Protein AF-A0A212D9B7-F1 (afdb_monomer_lite)

Sequence (98 aa):
MKTSIAALPFLILAAQAARGYIDTSSACPQPAVIFVTKKGQHVCADPNNERVQKCKSELRLGSAVEDLRSLLLERGRLERGPSAPSLLPHSPHWRALA

Radius of gyration: 27.32 Å; chains: 1; bounding box: 42×52×88 Å

Secondary structure (DSSP, 8-state):
-------TTHHHHHHTTEEEEEEPPTTSSS--EEEEETT--EEEE-TT-HHHHHHHHHHHHHHHHHHHHHHHHHHHHHTT------------GGG---

Foldseek 3Di:
DDPPPPDPVVLLVQLLQFLAWDWDDPPDPATWIWTQHPVRDTHTDHPPDPSNVVSNVVNVVVVVVVVVVVVVVVVVVVVPPPDPPPPPPPPDPVVPDD

pLDDT: mean 73.71, std 17.99, range [32.53, 94.38]

InterPro domains:
  IPR001811 Chemokine interleukin-8-like domain [PF00048] (19-57)
  IPR001811 Chemokine interleukin-8-like domain [SM00199] (1-59)
  IPR036048 Chemokine interleukin-8-like superfamily [SSF54117] (19-59)

Organism: Cervus elaphus hippelaphus (NCBI:txid46360)

Structure (mmCIF, N/CA/C/O backbone):
data_AF-A0A212D9B7-F1
#
_entry.id   AF-A0A212D9B7-F1
#
loop_
_atom_site.group_PDB
_atom_site.id
_atom_site.type_symbol
_atom_site.label_atom_id
_atom_site.label_alt_id
_atom_site.label_comp_id
_atom_site.label_asym_id
_atom_site.label_entity_id
_atom_site.label_seq_id
_atom_site.pdbx_PDB_ins_code
_atom_site.Cartn_x
_atom_site.Cartn_y
_atom_site.Cartn_z
_atom_site.occupancy
_atom_site.B_iso_or_equiv
_atom_site.auth_seq_id
_atom_site.auth_comp_id
_atom_site.auth_asym_id
_atom_site.auth_atom_id
_atom_site.pdbx_PDB_model_num
ATOM 1 N N . MET A 1 1 ? -2.023 14.577 -28.756 1.00 42.97 1 MET A N 1
ATOM 2 C CA . MET A 1 1 ? -2.039 13.762 -27.521 1.00 42.97 1 MET A CA 1
ATOM 3 C C . MET A 1 1 ? -1.281 14.507 -26.436 1.00 42.97 1 MET A C 1
ATOM 5 O O . MET A 1 1 ? -0.061 14.495 -26.407 1.00 42.97 1 MET A O 1
ATOM 9 N N . LYS A 1 2 ? -1.997 15.304 -25.642 1.00 32.53 2 LYS A N 1
ATOM 10 C CA . LYS A 1 2 ? -1.394 16.187 -24.642 1.00 32.53 2 LYS A CA 1
ATOM 11 C C . LYS A 1 2 ? -1.082 15.351 -23.405 1.00 32.53 2 LYS A C 1
ATOM 13 O O . LYS A 1 2 ? -1.940 15.182 -22.547 1.00 32.53 2 LYS A O 1
ATOM 18 N N . THR A 1 3 ? 0.122 14.797 -23.334 1.00 35.56 3 THR A N 1
ATOM 19 C CA . THR A 1 3 ? 0.657 14.246 -22.090 1.00 35.56 3 THR A CA 1
ATOM 20 C C . THR A 1 3 ? 0.946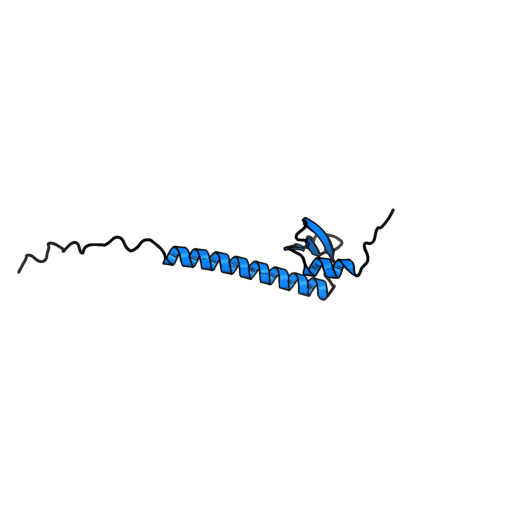 15.427 -21.174 1.00 35.56 3 THR A C 1
ATOM 22 O O . THR A 1 3 ? 2.041 15.985 -21.171 1.00 35.56 3 THR A O 1
ATOM 25 N N . SER A 1 4 ? -0.076 15.860 -20.435 1.00 37.09 4 SER A N 1
ATOM 26 C CA . SER A 1 4 ? 0.108 16.697 -19.257 1.00 37.09 4 SER A CA 1
ATOM 27 C C . SER A 1 4 ? 0.806 15.823 -18.216 1.00 37.09 4 SER A C 1
ATOM 29 O O . SER A 1 4 ? 0.187 15.228 -17.339 1.00 37.09 4 SER A O 1
ATOM 31 N N . ILE A 1 5 ? 2.112 15.645 -18.411 1.00 44.44 5 ILE A N 1
ATOM 32 C CA . ILE A 1 5 ? 3.028 15.105 -17.421 1.00 44.44 5 ILE A CA 1
ATOM 33 C C . ILE A 1 5 ? 3.050 16.165 -16.329 1.00 44.44 5 ILE A C 1
ATOM 35 O O . ILE A 1 5 ? 3.784 17.150 -16.394 1.00 44.44 5 ILE A O 1
ATOM 39 N N . ALA A 1 6 ? 2.144 16.011 -15.364 1.00 39.22 6 ALA A N 1
ATOM 40 C CA . ALA A 1 6 ? 2.265 16.683 -14.089 1.00 39.22 6 ALA A CA 1
ATOM 41 C C . ALA A 1 6 ? 3.647 16.302 -13.552 1.00 39.22 6 ALA A C 1
ATOM 43 O O . ALA A 1 6 ? 3.970 15.125 -13.400 1.00 39.22 6 ALA A O 1
ATOM 44 N N . ALA A 1 7 ? 4.479 17.327 -13.419 1.00 43.06 7 ALA A N 1
ATOM 45 C CA . ALA A 1 7 ? 5.908 17.262 -13.214 1.00 43.06 7 ALA A CA 1
ATOM 46 C C . ALA A 1 7 ? 6.340 16.136 -12.251 1.00 43.06 7 ALA A C 1
ATOM 48 O O . ALA A 1 7 ? 5.788 15.971 -11.161 1.00 43.06 7 ALA A O 1
ATOM 49 N N . LEU A 1 8 ? 7.406 15.427 -12.629 1.00 55.34 8 LEU A N 1
ATOM 50 C CA . LEU A 1 8 ? 8.076 14.399 -11.831 1.00 55.34 8 LEU A CA 1
ATOM 51 C C . LEU A 1 8 ? 8.432 14.774 -10.362 1.00 55.34 8 LEU A C 1
ATOM 53 O O . LEU A 1 8 ? 8.600 13.840 -9.579 1.00 55.34 8 LEU A O 1
ATOM 57 N N . PRO A 1 9 ? 8.483 16.047 -9.897 1.00 52.50 9 PRO A N 1
ATOM 58 C CA . PRO A 1 9 ? 8.612 16.347 -8.466 1.00 52.50 9 PRO A CA 1
ATOM 59 C C . PRO A 1 9 ? 7.300 16.200 -7.670 1.00 52.50 9 PRO A C 1
ATOM 61 O O . PRO A 1 9 ? 7.344 15.941 -6.468 1.00 52.50 9 PRO A O 1
ATOM 64 N N . PHE A 1 10 ? 6.128 16.345 -8.304 1.00 51.06 10 PHE A N 1
ATOM 65 C CA . PHE A 1 10 ? 4.825 16.305 -7.617 1.00 51.06 10 PHE A CA 1
ATOM 66 C C . PHE A 1 10 ? 4.370 14.878 -7.266 1.00 51.06 10 PHE A C 1
ATOM 68 O O . PHE A 1 10 ? 3.665 14.690 -6.273 1.00 51.06 10 PHE A O 1
ATOM 75 N N . LEU A 1 11 ? 4.816 13.863 -8.019 1.00 56.06 11 LEU A N 1
ATOM 76 C CA . LEU A 1 11 ? 4.539 12.447 -7.725 1.00 56.06 11 LEU A CA 1
ATOM 77 C C . LEU A 1 11 ? 5.137 12.006 -6.378 1.00 56.06 11 LEU A C 1
ATOM 79 O O . LEU A 1 11 ? 4.519 11.233 -5.647 1.00 56.06 11 LEU A O 1
ATOM 83 N N . ILE A 1 12 ? 6.302 12.548 -6.012 1.00 54.97 12 ILE A N 1
ATOM 84 C CA . ILE A 1 12 ? 6.987 12.218 -4.756 1.00 54.97 12 ILE A CA 1
ATOM 85 C C . ILE A 1 12 ? 6.268 12.836 -3.547 1.00 54.97 12 ILE A C 1
ATOM 87 O O . ILE A 1 12 ? 6.173 12.196 -2.502 1.00 54.97 12 ILE A O 1
ATOM 91 N N . LEU A 1 13 ? 5.699 14.039 -3.697 1.00 56.81 13 LEU A N 1
ATOM 92 C CA . LEU A 1 13 ? 4.963 14.712 -2.621 1.00 56.81 13 LEU A CA 1
ATOM 93 C C . LEU A 1 13 ? 3.573 14.094 -2.385 1.00 56.81 13 LEU A C 1
ATOM 95 O O . LEU A 1 13 ? 3.080 14.082 -1.258 1.00 56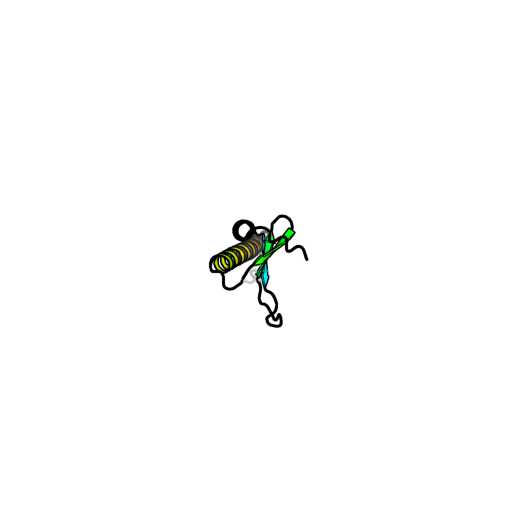.81 13 LEU A O 1
ATOM 99 N N . ALA A 1 14 ? 2.937 13.556 -3.428 1.00 57.03 14 ALA A N 1
ATOM 100 C CA . ALA A 1 14 ? 1.622 12.929 -3.301 1.00 57.03 14 ALA A CA 1
ATOM 101 C C .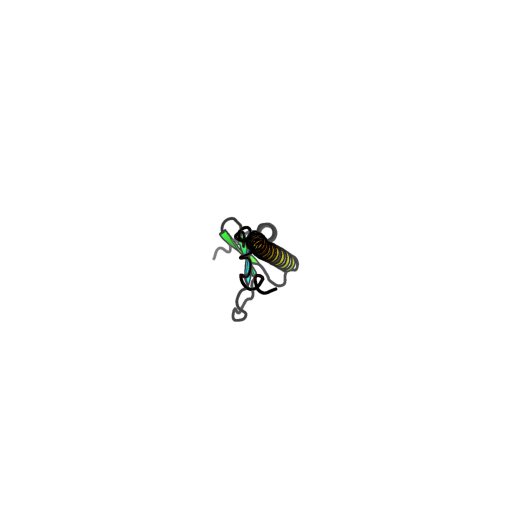 ALA A 1 14 ? 1.676 11.571 -2.579 1.00 57.03 14 ALA A C 1
ATOM 103 O O . ALA A 1 14 ? 0.773 11.269 -1.798 1.00 57.03 14 ALA A O 1
ATOM 104 N N . ALA A 1 15 ? 2.737 10.781 -2.787 1.00 59.75 15 ALA A N 1
ATOM 105 C CA . ALA A 1 15 ? 2.901 9.474 -2.148 1.00 59.75 15 ALA A CA 1
ATOM 106 C C . ALA A 1 15 ? 2.995 9.590 -0.613 1.00 59.75 15 ALA A C 1
ATOM 108 O O . ALA A 1 15 ? 2.268 8.915 0.108 1.00 59.75 15 ALA A O 1
ATOM 109 N N . GLN A 1 16 ? 3.789 10.530 -0.091 1.00 60.44 16 GLN A N 1
ATOM 110 C CA . GLN A 1 16 ? 3.919 10.757 1.360 1.00 60.44 16 GLN A CA 1
ATOM 111 C C . GLN A 1 16 ? 2.624 11.237 2.053 1.00 60.44 16 GLN A C 1
ATOM 113 O O . GLN A 1 16 ? 2.518 11.155 3.273 1.00 60.44 16 GLN A O 1
ATOM 118 N N . ALA A 1 17 ? 1.629 11.718 1.298 1.00 67.81 17 ALA A N 1
ATOM 119 C CA . ALA A 1 17 ? 0.305 12.095 1.807 1.00 67.81 17 ALA A CA 1
ATOM 120 C C . ALA A 1 17 ? -0.809 11.118 1.376 1.00 67.81 17 ALA A C 1
ATOM 122 O O . ALA A 1 17 ? -2.003 11.444 1.468 1.00 67.81 17 ALA A O 1
ATOM 123 N N . ALA A 1 18 ? -0.438 9.933 0.886 1.00 80.12 18 ALA A N 1
ATOM 124 C CA . ALA A 1 18 ? -1.383 8.901 0.506 1.00 80.12 18 ALA A CA 1
ATOM 125 C C . ALA A 1 18 ? -2.122 8.348 1.733 1.00 80.12 18 ALA A C 1
ATOM 127 O O . ALA A 1 18 ? -1.590 8.268 2.837 1.00 80.12 18 ALA A O 1
ATOM 128 N N . ARG A 1 19 ? -3.387 7.985 1.534 1.00 86.94 19 ARG A N 1
ATOM 129 C CA . ARG A 1 19 ? -4.194 7.242 2.507 1.00 86.94 19 ARG A CA 1
ATOM 130 C C . ARG A 1 19 ? -4.002 5.734 2.344 1.00 86.94 19 ARG A C 1
ATOM 132 O O . ARG A 1 19 ? -4.175 4.994 3.301 1.00 86.94 19 ARG A O 1
ATOM 139 N N . GLY A 1 20 ? -3.667 5.290 1.138 1.00 88.62 20 GLY A N 1
ATOM 140 C CA . GLY A 1 20 ? -3.459 3.888 0.811 1.00 88.62 20 GLY A CA 1
ATOM 141 C C . GLY A 1 20 ? -2.846 3.727 -0.574 1.00 88.62 20 GLY A C 1
ATOM 142 O O . GLY A 1 20 ? -2.574 4.713 -1.265 1.00 88.62 20 GLY A O 1
ATOM 143 N N . TYR A 1 21 ? -2.628 2.481 -0.973 1.00 90.19 21 TYR A N 1
ATOM 144 C CA . TYR A 1 21 ? -2.086 2.128 -2.278 1.00 90.19 21 TYR A CA 1
ATOM 145 C C . TYR A 1 21 ? -2.781 0.883 -2.830 1.00 90.19 21 TYR A C 1
ATOM 147 O O . TYR A 1 21 ? -3.362 0.101 -2.080 1.00 90.19 21 TYR A O 1
ATOM 155 N N . ILE A 1 22 ? -2.705 0.714 -4.145 1.00 89.88 22 ILE A N 1
ATOM 156 C CA . ILE A 1 22 ? -3.213 -0.437 -4.886 1.00 89.88 22 ILE A CA 1
ATOM 157 C C . ILE A 1 22 ? -2.067 -0.947 -5.755 1.00 89.88 22 ILE A C 1
ATOM 159 O O . ILE A 1 22 ? -1.485 -0.184 -6.528 1.00 89.88 22 ILE A O 1
ATOM 163 N N . ASP A 1 23 ? -1.741 -2.228 -5.627 1.00 89.06 23 ASP A N 1
ATOM 164 C CA . ASP A 1 23 ? -0.830 -2.898 -6.550 1.00 89.06 23 ASP A CA 1
ATOM 165 C C . ASP A 1 23 ? -1.598 -3.347 -7.794 1.00 89.06 23 ASP A C 1
ATOM 167 O O . ASP A 1 23 ? -2.685 -3.924 -7.699 1.00 89.06 23 ASP A O 1
ATOM 171 N N . THR A 1 24 ? -1.034 -3.102 -8.974 1.00 88.50 24 THR A N 1
ATOM 172 C CA . THR A 1 24 ? -1.554 -3.707 -10.203 1.00 88.50 24 THR A CA 1
ATOM 173 C C . THR A 1 24 ? -1.331 -5.218 -10.190 1.00 88.50 24 THR A C 1
ATOM 175 O O . THR A 1 24 ? -0.314 -5.695 -9.686 1.00 88.50 24 THR A O 1
ATOM 178 N N . SER A 1 25 ? -2.252 -5.970 -10.797 1.00 86.88 25 SER A N 1
ATOM 179 C CA . SER A 1 25 ? -2.106 -7.420 -10.972 1.00 86.88 25 SER A CA 1
ATOM 180 C C . SER A 1 25 ? -0.816 -7.772 -11.723 1.00 86.88 25 SER A C 1
ATOM 182 O O . SER A 1 25 ? -0.390 -7.032 -12.609 1.00 86.88 25 SER A O 1
ATOM 184 N N . SER A 1 26 ? -0.232 -8.937 -11.433 1.00 81.88 26 SER A N 1
ATOM 185 C CA . SER A 1 26 ? 0.923 -9.472 -12.173 1.00 81.88 26 SER A CA 1
ATOM 186 C C . SER A 1 26 ? 0.620 -9.753 -13.648 1.00 81.88 26 SER A C 1
ATOM 188 O O . SER A 1 26 ? 1.539 -9.867 -14.450 1.00 81.88 26 SER A O 1
ATOM 190 N N . ALA A 1 27 ? -0.663 -9.836 -14.016 1.00 86.31 27 ALA A N 1
ATOM 191 C CA . ALA A 1 27 ? -1.111 -9.943 -15.401 1.00 86.31 27 ALA A CA 1
ATOM 192 C C . ALA A 1 27 ? -1.010 -8.615 -16.179 1.00 86.31 27 ALA A C 1
ATOM 194 O O . ALA A 1 27 ? -1.195 -8.604 -17.396 1.00 86.31 27 ALA A O 1
ATOM 195 N N . CYS A 1 28 ? -0.754 -7.488 -15.504 1.00 83.00 28 CYS A N 1
ATOM 196 C CA . CYS A 1 28 ? -0.574 -6.210 -16.178 1.00 83.00 28 CYS A CA 1
ATOM 197 C C . CYS A 1 28 ? 0.785 -6.188 -16.899 1.00 83.00 28 CYS A C 1
ATOM 199 O O . CYS A 1 28 ? 1.813 -6.406 -16.259 1.00 83.00 28 CYS A O 1
ATOM 201 N N . PRO A 1 29 ? 0.824 -5.857 -18.205 1.00 83.06 29 PRO A N 1
ATOM 202 C CA . PRO A 1 29 ? 2.075 -5.794 -18.966 1.00 83.06 29 PRO A CA 1
ATOM 203 C C . PRO A 1 29 ? 3.030 -4.713 -18.443 1.00 83.06 29 PRO A C 1
ATOM 205 O O . PRO A 1 29 ? 4.232 -4.780 -18.680 1.00 83.06 29 PRO A O 1
ATOM 208 N N . GLN A 1 30 ? 2.499 -3.726 -17.716 1.00 83.19 30 GLN A N 1
ATOM 209 C CA . GLN A 1 30 ? 3.274 -2.715 -17.018 1.00 83.19 30 GLN A CA 1
ATOM 210 C C . GLN A 1 30 ? 2.888 -2.717 -15.531 1.00 83.19 30 GLN A C 1
ATOM 212 O O . GLN A 1 30 ? 1.775 -2.296 -15.200 1.00 83.19 30 GLN A O 1
ATOM 217 N N . PRO A 1 31 ? 3.774 -3.185 -14.634 1.00 85.81 31 PRO A N 1
ATOM 218 C CA . PRO A 1 31 ? 3.517 -3.146 -13.203 1.00 85.81 31 PRO A CA 1
ATOM 219 C C . PRO A 1 31 ? 3.589 -1.704 -12.684 1.00 85.81 31 PRO A C 1
ATOM 221 O O . PRO A 1 31 ? 4.484 -0.941 -13.053 1.00 85.81 31 PRO A O 1
ATOM 224 N N . ALA A 1 32 ? 2.656 -1.333 -11.810 1.00 87.00 32 ALA A N 1
ATOM 225 C CA . ALA A 1 32 ? 2.599 -0.023 -11.177 1.00 87.00 32 ALA A CA 1
ATOM 226 C C . ALA A 1 32 ? 2.047 -0.104 -9.748 1.00 87.00 32 ALA A C 1
ATOM 228 O O . ALA A 1 32 ? 1.239 -0.972 -9.414 1.00 87.00 32 ALA A O 1
ATOM 229 N N . VAL A 1 33 ? 2.453 0.855 -8.915 1.00 88.25 33 VAL A N 1
ATOM 230 C CA . VAL A 1 33 ? 1.821 1.111 -7.615 1.00 88.25 33 VAL A CA 1
ATOM 231 C C . VAL A 1 33 ? 0.949 2.348 -7.763 1.00 88.25 33 VAL A C 1
ATOM 233 O O . VAL A 1 33 ? 1.433 3.409 -8.149 1.00 88.25 33 VAL A O 1
ATOM 236 N N . ILE A 1 34 ? -0.339 2.230 -7.468 1.00 89.19 34 ILE A N 1
ATOM 237 C CA . ILE A 1 34 ? -1.287 3.340 -7.559 1.00 89.19 34 ILE A CA 1
ATOM 238 C C . ILE A 1 34 ? -1.556 3.854 -6.149 1.00 89.19 34 ILE A C 1
ATOM 240 O O . ILE A 1 34 ? -2.198 3.179 -5.349 1.00 89.19 34 ILE A O 1
ATOM 244 N N . PHE A 1 35 ? -1.089 5.057 -5.829 1.00 89.62 35 PHE A N 1
ATOM 245 C CA . PHE A 1 35 ? -1.383 5.702 -4.553 1.00 89.62 35 PHE A CA 1
ATOM 246 C C . PHE A 1 35 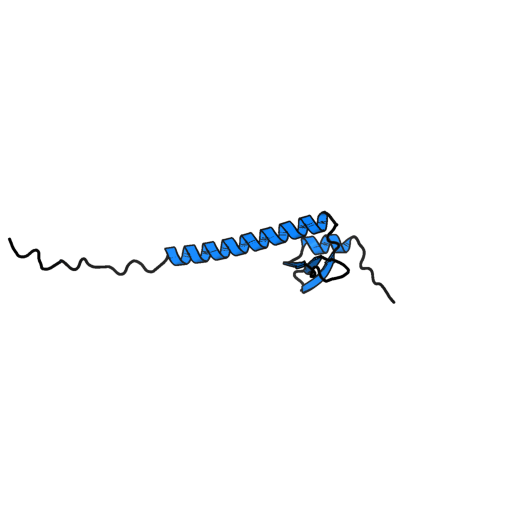? -2.738 6.402 -4.586 1.00 89.62 35 PHE A C 1
ATOM 248 O O . PHE A 1 35 ? -3.066 7.098 -5.547 1.00 89.62 35 PHE A O 1
ATOM 255 N N . VAL A 1 36 ? -3.497 6.259 -3.501 1.00 88.31 36 VAL A N 1
ATOM 256 C CA . VAL A 1 36 ? -4.768 6.951 -3.276 1.00 88.31 36 VAL A CA 1
ATOM 257 C C . VAL A 1 36 ? -4.520 8.070 -2.271 1.00 88.31 36 VAL A C 1
ATOM 259 O O . VAL A 1 36 ? -4.228 7.809 -1.102 1.00 88.31 36 VAL A O 1
ATOM 262 N N . THR A 1 37 ? -4.622 9.330 -2.687 1.00 86.12 37 THR A N 1
ATOM 263 C CA . THR A 1 37 ? -4.472 10.465 -1.761 1.00 86.12 37 THR A CA 1
ATOM 264 C C . THR A 1 37 ? -5.705 10.625 -0.874 1.00 86.12 37 THR A C 1
ATOM 266 O O . THR A 1 37 ? -6.788 10.127 -1.180 1.00 86.12 37 THR A O 1
ATOM 269 N N . LYS A 1 38 ? -5.589 11.389 0.219 1.00 82.81 38 LYS A N 1
ATOM 270 C CA . LYS A 1 38 ? -6.747 11.736 1.070 1.00 82.81 38 LYS A CA 1
ATOM 271 C C . LYS A 1 38 ? -7.878 12.439 0.304 1.00 82.81 38 LYS A C 1
ATOM 273 O O . LYS A 1 38 ? -9.025 12.367 0.725 1.00 82.81 38 LYS A O 1
ATOM 278 N N . LYS A 1 39 ? -7.559 13.089 -0.821 1.00 81.88 39 LYS A N 1
ATOM 279 C CA . LYS A 1 39 ? -8.528 13.728 -1.725 1.00 81.88 39 LYS A CA 1
ATOM 280 C C . LYS A 1 39 ? -9.166 12.750 -2.726 1.00 81.88 39 LYS A C 1
ATOM 282 O O . LYS A 1 39 ? -9.898 13.191 -3.601 1.00 81.88 39 LYS A O 1
ATOM 287 N N . GLY A 1 40 ? -8.867 11.452 -2.633 1.00 83.00 40 GLY A N 1
ATOM 288 C CA . GLY A 1 40 ? -9.361 10.431 -3.560 1.00 83.00 40 GLY A CA 1
ATOM 289 C C . GLY A 1 40 ? -8.690 10.463 -4.934 1.00 83.00 40 GLY A C 1
ATOM 290 O O . GLY A 1 40 ? -9.221 9.899 -5.884 1.00 83.00 40 GLY A O 1
ATOM 291 N N . GLN A 1 41 ? -7.541 11.136 -5.072 1.00 84.00 41 GLN A N 1
ATOM 292 C CA . GLN A 1 41 ? -6.812 11.162 -6.340 1.00 84.00 41 GLN A CA 1
ATOM 293 C C . GLN A 1 41 ? -5.939 9.915 -6.466 1.00 84.00 41 GLN A C 1
ATOM 295 O O . GLN A 1 41 ? -5.230 9.564 -5.522 1.00 84.00 41 GLN A O 1
ATOM 300 N N . HIS A 1 42 ? -5.968 9.297 -7.646 1.00 87.00 42 HIS A N 1
ATOM 301 C CA . HIS A 1 42 ? -5.121 8.163 -7.998 1.00 87.00 42 HIS A CA 1
ATOM 302 C C . HIS A 1 42 ? -3.856 8.636 -8.697 1.00 87.00 42 HIS A C 1
ATOM 304 O O . HIS A 1 42 ? -3.914 9.380 -9.676 1.00 87.00 42 HIS A O 1
ATOM 310 N N . VAL A 1 43 ? -2.715 8.192 -8.186 1.00 84.38 43 VAL A N 1
ATOM 311 C CA . VAL A 1 43 ? -1.400 8.572 -8.686 1.00 84.38 43 VAL A CA 1
ATOM 312 C C . VAL A 1 43 ? -0.619 7.309 -9.015 1.00 84.38 43 VAL A C 1
ATOM 314 O O . VAL A 1 43 ? -0.303 6.532 -8.119 1.00 84.38 43 VAL A O 1
ATOM 317 N N . CYS A 1 44 ? -0.304 7.108 -10.294 1.00 85.44 44 CYS A N 1
ATOM 318 C CA . CYS A 1 44 ? 0.538 5.999 -10.732 1.00 85.44 44 CYS A CA 1
ATOM 319 C C . CYS A 1 44 ? 2.003 6.286 -10.399 1.00 85.44 44 CYS A C 1
ATOM 321 O O . CYS A 1 44 ? 2.528 7.351 -10.732 1.00 85.44 44 CYS A O 1
ATOM 323 N N . ALA A 1 45 ? 2.657 5.322 -9.769 1.00 84.38 45 ALA A N 1
ATOM 324 C CA . ALA A 1 45 ? 4.049 5.389 -9.377 1.00 84.38 45 ALA A CA 1
ATOM 325 C C . ALA A 1 45 ? 4.800 4.137 -9.834 1.00 84.38 45 ALA A C 1
ATOM 327 O O . ALA A 1 45 ? 4.243 3.038 -9.918 1.00 84.38 45 ALA A O 1
ATOM 328 N N . ASP A 1 46 ? 6.080 4.329 -10.131 1.00 84.75 46 ASP A N 1
ATOM 329 C CA . ASP A 1 46 ? 6.957 3.254 -10.568 1.00 84.75 46 ASP A CA 1
ATOM 330 C C . ASP A 1 46 ? 7.326 2.336 -9.383 1.00 84.75 46 ASP A C 1
ATOM 332 O O . ASP A 1 46 ? 7.797 2.835 -8.356 1.00 84.75 46 ASP A O 1
ATOM 336 N N . PRO A 1 47 ? 7.133 1.008 -9.497 1.00 85.75 47 PRO A N 1
ATOM 337 C CA . PRO A 1 47 ? 7.391 0.063 -8.411 1.00 85.75 47 PRO A CA 1
ATOM 338 C C . PRO A 1 47 ? 8.887 -0.149 -8.131 1.00 85.75 47 PRO A C 1
ATOM 340 O O . PRO A 1 47 ? 9.236 -0.634 -7.052 1.00 85.75 47 PRO A O 1
ATOM 343 N N . ASN A 1 48 ? 9.772 0.201 -9.070 1.00 85.00 48 ASN A N 1
ATOM 344 C CA . ASN A 1 48 ? 11.223 0.053 -8.927 1.00 85.00 48 ASN A CA 1
ATOM 345 C C . ASN A 1 48 ? 11.861 1.256 -8.219 1.00 85.00 48 ASN A C 1
ATOM 347 O O . ASN A 1 48 ? 13.038 1.218 -7.864 1.00 85.00 48 ASN A O 1
ATOM 351 N N . ASN A 1 49 ? 11.103 2.329 -7.988 1.00 85.81 49 ASN A N 1
ATOM 352 C CA . ASN A 1 49 ? 11.598 3.505 -7.293 1.00 85.81 49 ASN A CA 1
ATOM 353 C C . ASN A 1 49 ? 11.669 3.272 -5.772 1.00 85.81 49 ASN A C 1
ATOM 355 O O . ASN A 1 49 ? 10.661 3.001 -5.119 1.00 85.81 49 ASN A O 1
ATOM 359 N N . GLU A 1 50 ? 12.849 3.465 -5.179 1.00 86.25 50 GLU A N 1
ATOM 360 C CA . GLU A 1 50 ? 13.079 3.266 -3.740 1.00 86.25 50 GLU A CA 1
ATOM 361 C C . GLU A 1 50 ? 12.128 4.098 -2.856 1.00 86.25 50 GLU A C 1
ATOM 363 O O . GLU A 1 50 ? 11.602 3.603 -1.857 1.00 86.25 50 GLU A O 1
ATOM 368 N N . ARG A 1 51 ? 11.827 5.349 -3.236 1.00 84.56 51 ARG A N 1
ATOM 369 C CA . ARG A 1 51 ? 10.914 6.215 -2.464 1.00 84.56 51 ARG A CA 1
ATOM 370 C C . ARG A 1 51 ? 9.482 5.686 -2.478 1.00 84.56 51 ARG A C 1
ATOM 372 O O . ARG A 1 51 ? 8.774 5.806 -1.478 1.00 84.56 51 ARG A O 1
ATOM 379 N N . VAL A 1 52 ? 9.071 5.087 -3.594 1.00 85.69 52 VAL A N 1
ATOM 380 C CA . VAL A 1 52 ? 7.755 4.454 -3.756 1.00 85.69 52 VAL A CA 1
ATOM 381 C C . VAL A 1 52 ? 7.663 3.216 -2.875 1.00 85.69 52 VAL A C 1
ATOM 383 O O . VAL A 1 52 ? 6.687 3.067 -2.141 1.00 85.69 52 VAL A O 1
ATOM 386 N N . GLN A 1 53 ? 8.702 2.380 -2.866 1.00 88.00 53 GLN A N 1
ATOM 387 C CA . GLN A 1 53 ? 8.760 1.198 -2.005 1.00 88.00 53 GLN A CA 1
ATOM 388 C C . GLN A 1 53 ? 8.759 1.565 -0.520 1.00 88.00 53 GLN A C 1
ATOM 390 O O . GLN A 1 53 ? 8.011 0.974 0.260 1.00 88.00 53 GLN A O 1
ATOM 395 N N . LYS A 1 54 ? 9.531 2.585 -0.128 1.00 87.88 54 LYS A N 1
ATOM 396 C CA . LYS A 1 54 ? 9.519 3.098 1.245 1.00 87.88 54 LYS A CA 1
ATOM 397 C C . LYS A 1 54 ? 8.124 3.576 1.639 1.00 87.88 54 LYS A C 1
ATOM 399 O O . LYS A 1 54 ? 7.602 3.155 2.663 1.00 87.88 54 LYS A O 1
ATOM 404 N N . CYS A 1 55 ? 7.486 4.393 0.803 1.00 86.56 55 CYS A N 1
ATOM 405 C CA . CYS A 1 55 ? 6.130 4.875 1.056 1.00 86.56 55 CYS A CA 1
ATOM 406 C C . CYS A 1 55 ? 5.109 3.728 1.167 1.00 86.56 55 CYS A C 1
ATOM 408 O O . CYS A 1 55 ? 4.290 3.717 2.086 1.00 86.56 55 CYS A O 1
ATOM 410 N N . LYS A 1 56 ? 5.191 2.727 0.286 1.00 88.31 56 LYS A N 1
ATOM 411 C CA . LYS A 1 56 ? 4.356 1.521 0.339 1.00 88.31 56 LYS A CA 1
ATOM 412 C C . LYS A 1 56 ? 4.502 0.786 1.676 1.00 88.31 56 LYS A C 1
ATOM 414 O O . LYS A 1 56 ? 3.496 0.397 2.271 1.00 88.31 56 LYS A O 1
ATOM 419 N N . SER A 1 57 ? 5.732 0.630 2.163 1.00 90.12 57 SER A N 1
ATOM 420 C CA . SER A 1 57 ? 6.021 0.002 3.457 1.00 90.12 57 SER A CA 1
ATOM 421 C C . SER A 1 57 ? 5.451 0.798 4.632 1.00 90.12 57 SER A C 1
ATOM 423 O O . SER A 1 57 ? 4.801 0.209 5.493 1.00 90.12 57 SER A O 1
ATOM 425 N N . GLU A 1 58 ? 5.603 2.124 4.633 1.00 89.25 58 GLU A N 1
ATOM 426 C CA . GLU A 1 58 ? 5.035 3.004 5.666 1.00 89.25 58 GLU A CA 1
ATOM 427 C C . GLU A 1 58 ? 3.501 2.915 5.709 1.00 89.25 58 GLU A C 1
ATOM 429 O O . GLU A 1 58 ? 2.907 2.762 6.776 1.00 89.25 58 GLU A O 1
ATOM 434 N N . LEU A 1 59 ? 2.843 2.939 4.544 1.00 89.38 59 LEU A N 1
ATOM 435 C CA . LEU A 1 59 ? 1.386 2.790 4.448 1.00 89.38 59 LEU A CA 1
ATOM 436 C C . LEU A 1 59 ? 0.920 1.412 4.930 1.00 89.38 59 LEU A C 1
ATOM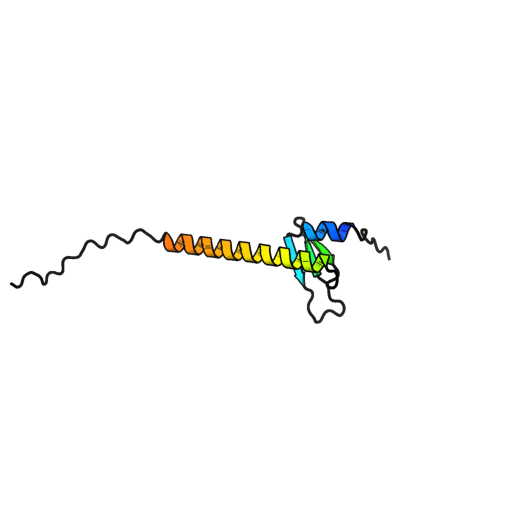 438 O O . LEU A 1 59 ? -0.096 1.306 5.618 1.00 89.38 59 LEU A O 1
ATOM 442 N N . ARG A 1 60 ? 1.668 0.354 4.592 1.00 91.12 60 ARG A N 1
ATOM 443 C CA . ARG A 1 60 ? 1.379 -1.009 5.052 1.00 91.12 60 ARG A CA 1
ATOM 444 C C . ARG A 1 60 ? 1.499 -1.118 6.572 1.00 91.12 60 ARG A C 1
ATOM 446 O O . ARG A 1 60 ? 0.633 -1.723 7.199 1.00 91.12 60 ARG A O 1
ATOM 453 N N . LEU A 1 61 ? 2.533 -0.513 7.153 1.00 91.56 61 LEU A N 1
ATOM 454 C CA . LEU A 1 61 ? 2.735 -0.483 8.599 1.00 91.56 61 LEU A CA 1
ATOM 455 C C . LEU A 1 61 ? 1.613 0.289 9.301 1.00 91.56 61 LEU A C 1
ATOM 457 O O . LEU A 1 61 ? 1.034 -0.222 10.255 1.00 91.56 61 LEU A O 1
ATOM 461 N N . GLY A 1 62 ? 1.248 1.470 8.794 1.00 89.19 62 GLY A N 1
ATOM 462 C CA . GLY A 1 62 ? 0.141 2.260 9.339 1.00 89.19 62 GLY A CA 1
ATOM 463 C C . GLY A 1 62 ? -1.190 1.502 9.332 1.00 89.19 62 GLY A C 1
ATOM 464 O O . GLY A 1 62 ? -1.904 1.502 10.333 1.00 89.19 62 GLY A O 1
ATOM 465 N N . SER A 1 63 ? -1.492 0.788 8.242 1.00 88.81 63 SER A N 1
ATOM 466 C CA . SER A 1 63 ? -2.682 -0.069 8.162 1.00 88.81 63 SER A CA 1
ATOM 467 C C . SER A 1 63 ? -2.651 -1.210 9.182 1.00 88.81 63 SER A C 1
ATOM 469 O O . SER A 1 63 ? -3.675 -1.495 9.793 1.00 88.81 63 SER A O 1
ATOM 471 N N . ALA A 1 64 ? -1.499 -1.858 9.378 1.00 91.69 64 ALA A N 1
ATOM 472 C CA . ALA A 1 64 ? -1.359 -2.949 10.342 1.00 91.69 64 ALA A CA 1
ATOM 473 C C . ALA A 1 64 ? -1.500 -2.465 11.793 1.00 91.69 64 ALA A C 1
ATOM 475 O O . ALA A 1 64 ? -2.071 -3.161 12.627 1.00 91.69 64 ALA A O 1
ATOM 476 N N . VAL A 1 65 ? -1.009 -1.261 12.099 1.00 92.69 65 VAL A N 1
ATOM 477 C CA . VAL A 1 65 ? -1.167 -0.653 13.426 1.00 92.69 65 VAL A CA 1
ATOM 478 C C . VAL A 1 65 ? -2.635 -0.339 13.719 1.00 92.69 65 VAL A C 1
ATOM 480 O O . VAL A 1 65 ? -3.088 -0.600 14.830 1.00 92.69 65 VAL A O 1
ATOM 483 N N . GLU A 1 66 ? -3.397 0.184 12.754 1.00 90.50 66 GLU A N 1
ATOM 484 C CA . GLU A 1 66 ? -4.838 0.432 12.940 1.00 90.50 66 GLU A CA 1
ATOM 485 C C . GLU A 1 66 ? -5.646 -0.869 13.070 1.00 90.50 66 GLU A C 1
ATOM 487 O O . GLU A 1 66 ? -6.580 -0.932 13.874 1.00 90.50 66 GLU A O 1
ATOM 492 N N . ASP A 1 67 ? -5.258 -1.925 12.352 1.00 92.50 67 ASP A N 1
ATOM 493 C CA . ASP A 1 67 ? -5.833 -3.265 12.518 1.00 92.50 67 ASP A CA 1
ATOM 494 C C . ASP A 1 67 ? -5.570 -3.801 13.936 1.00 92.50 67 ASP A C 1
ATOM 496 O O . ASP A 1 67 ? -6.504 -4.119 14.674 1.00 92.50 67 ASP A O 1
ATOM 500 N N . LEU A 1 68 ? -4.312 -3.745 14.392 1.00 93.81 68 LEU A N 1
ATOM 501 C CA . LEU A 1 68 ? -3.932 -4.119 15.756 1.00 93.81 68 LEU A CA 1
ATOM 502 C C . LEU A 1 68 ? -4.682 -3.287 16.805 1.00 93.81 68 LEU A C 1
ATOM 504 O O . LEU A 1 68 ? -5.135 -3.816 17.817 1.00 93.81 68 LEU A O 1
ATOM 508 N N . ARG A 1 69 ? -4.833 -1.981 16.581 1.00 94.38 69 ARG A N 1
ATOM 509 C CA . ARG A 1 69 ? -5.578 -1.088 17.475 1.00 94.38 69 ARG A CA 1
ATOM 510 C C . ARG A 1 69 ? -7.047 -1.491 17.575 1.00 94.38 69 ARG A C 1
ATOM 512 O O . ARG A 1 69 ? -7.601 -1.459 18.674 1.00 94.38 69 ARG A O 1
ATOM 519 N N . SER A 1 70 ? -7.658 -1.876 16.457 1.00 94.06 70 SER A N 1
ATOM 520 C CA . SER A 1 70 ? -9.037 -2.373 16.414 1.00 94.06 70 SER A CA 1
ATOM 521 C C . SER A 1 70 ? -9.164 -3.675 17.205 1.00 94.06 70 SER A C 1
ATOM 523 O O . SER A 1 70 ? -9.992 -3.756 18.115 1.00 94.06 70 SER A O 1
ATOM 525 N N . LEU A 1 71 ? -8.242 -4.618 16.981 1.00 93.00 71 LEU A N 1
ATOM 526 C CA . LEU A 1 71 ? -8.168 -5.868 17.738 1.00 93.00 71 LEU A CA 1
ATOM 527 C C . LEU A 1 71 ? -8.009 -5.621 19.244 1.00 93.00 71 LEU A C 1
ATOM 529 O O . LEU A 1 71 ? -8.699 -6.233 20.057 1.00 93.00 71 LEU A O 1
ATOM 533 N N . LEU A 1 72 ? -7.128 -4.702 19.647 1.00 92.38 72 LEU A N 1
ATOM 534 C CA . LEU A 1 72 ? -6.930 -4.344 21.055 1.00 92.38 72 LEU A CA 1
ATOM 535 C C . LEU A 1 72 ? -8.187 -3.724 21.677 1.00 92.38 72 LEU A C 1
ATOM 537 O O . LEU A 1 72 ? -8.491 -4.004 22.837 1.00 92.38 72 LEU A O 1
ATOM 541 N N . LEU A 1 73 ? -8.939 -2.918 20.923 1.00 88.88 73 LEU A N 1
ATOM 542 C CA . LEU A 1 73 ? -10.208 -2.357 21.385 1.00 88.88 73 LEU A CA 1
ATOM 543 C C . LEU A 1 73 ? -11.268 -3.451 21.591 1.00 88.88 73 LEU A C 1
ATOM 545 O O . LEU A 1 73 ? -11.992 -3.421 22.588 1.00 88.88 73 LEU A O 1
ATOM 549 N N . GLU A 1 74 ? -11.338 -4.434 20.693 1.00 90.94 74 GLU A N 1
ATOM 550 C CA . GLU A 1 74 ? -12.203 -5.610 20.845 1.00 90.94 74 GLU A CA 1
ATOM 551 C C . GLU A 1 74 ? -11.807 -6.451 22.061 1.00 90.94 74 GLU A C 1
ATOM 553 O O . GLU A 1 74 ? -12.667 -6.802 22.875 1.00 90.94 74 GLU A O 1
ATOM 558 N N . ARG A 1 75 ? -10.504 -6.700 22.257 1.00 89.94 75 ARG A N 1
ATOM 559 C CA . ARG A 1 75 ? -10.008 -7.384 23.462 1.00 89.94 75 ARG A CA 1
ATOM 560 C C . ARG A 1 75 ? -10.362 -6.611 24.730 1.00 89.94 75 ARG A C 1
ATOM 562 O O . ARG A 1 75 ? -10.860 -7.204 25.678 1.00 89.94 75 ARG A O 1
ATOM 569 N N . GLY A 1 76 ? -10.202 -5.288 24.732 1.00 82.94 76 GLY A N 1
ATOM 570 C CA . GLY A 1 76 ? -10.596 -4.438 25.858 1.00 82.94 76 GLY A CA 1
ATOM 571 C C . GLY A 1 76 ? -12.106 -4.430 26.140 1.00 82.94 76 GLY A C 1
ATOM 572 O O . GLY A 1 76 ? -12.514 -4.195 27.278 1.00 82.94 76 GLY A O 1
ATOM 573 N N . ARG A 1 77 ? -12.950 -4.699 25.136 1.00 66.62 77 ARG A N 1
ATOM 574 C CA . ARG A 1 77 ? -14.401 -4.862 25.312 1.00 66.62 77 ARG A CA 1
ATOM 575 C C . ARG A 1 77 ? -14.756 -6.228 25.908 1.00 66.62 77 ARG A C 1
ATOM 577 O O . ARG A 1 77 ? -15.648 -6.282 26.747 1.00 66.62 77 ARG A O 1
ATOM 584 N N . LEU A 1 78 ? -14.064 -7.297 25.509 1.00 59.78 78 LEU A N 1
ATOM 585 C CA . LEU A 1 78 ? -14.247 -8.647 26.065 1.00 59.78 78 LEU A CA 1
ATOM 586 C C . LEU A 1 78 ? -13.824 -8.733 27.537 1.00 59.78 78 LEU A C 1
ATOM 588 O O . LEU A 1 78 ? -14.553 -9.295 28.347 1.00 59.78 78 LEU A O 1
ATOM 592 N N . GLU A 1 79 ? -12.708 -8.100 27.901 1.00 55.91 79 GLU A N 1
ATOM 593 C CA . GLU A 1 79 ? -12.244 -8.021 29.298 1.00 55.91 79 GLU A CA 1
ATOM 594 C C . GLU A 1 79 ? -13.186 -7.176 30.179 1.00 55.91 79 GLU A C 1
ATOM 596 O O . GLU A 1 79 ? -13.198 -7.308 31.399 1.00 55.91 79 GLU A O 1
ATOM 601 N N . ARG A 1 80 ? -14.014 -6.318 29.560 1.00 54.09 80 ARG A N 1
ATOM 602 C CA . ARG A 1 80 ? -15.091 -5.555 30.213 1.00 54.09 80 ARG A CA 1
ATOM 603 C C . ARG A 1 80 ? -16.461 -6.232 30.069 1.00 54.09 80 ARG A C 1
ATOM 605 O O . ARG A 1 80 ? -17.491 -5.557 30.152 1.00 54.09 80 ARG A O 1
ATOM 612 N N . GLY A 1 81 ? -16.474 -7.547 29.830 1.00 50.72 81 GLY A N 1
ATOM 613 C CA . GLY A 1 81 ? -17.668 -8.380 29.936 1.00 50.72 81 GLY A CA 1
ATOM 614 C C . GLY A 1 81 ? -18.370 -8.159 31.282 1.00 50.72 81 GLY A C 1
ATOM 615 O O . GLY A 1 81 ? -17.717 -7.753 32.247 1.00 50.72 81 GLY A O 1
ATOM 616 N N . PRO A 1 82 ? -19.703 -8.341 31.340 1.00 53.72 82 PRO A N 1
ATOM 617 C CA . PRO A 1 82 ? -20.519 -7.925 32.474 1.00 53.72 82 PRO A CA 1
ATOM 618 C C . PRO A 1 82 ? -19.914 -8.463 33.765 1.00 53.72 82 PRO A C 1
ATOM 620 O O . PRO A 1 82 ? -19.519 -9.629 33.810 1.00 53.72 82 PRO A O 1
ATOM 623 N N . SER A 1 83 ? -19.834 -7.600 34.786 1.00 55.53 83 SER A N 1
ATOM 624 C CA . SER A 1 83 ? -19.577 -7.989 36.173 1.00 55.53 83 SER A CA 1
ATOM 625 C C . SER A 1 83 ? -20.241 -9.337 36.387 1.00 55.53 83 SER A C 1
ATOM 627 O O . SER A 1 83 ? -21.451 -9.421 36.161 1.00 55.53 83 SER A O 1
ATOM 629 N N . ALA A 1 84 ? -19.444 -10.376 36.674 1.00 58.34 84 ALA A N 1
ATOM 630 C CA . ALA A 1 84 ? -19.942 -11.737 36.817 1.00 58.34 84 ALA A CA 1
ATOM 631 C C . ALA A 1 84 ? -21.276 -11.658 37.567 1.00 58.34 84 ALA A C 1
ATOM 633 O O . ALA A 1 84 ? -21.276 -11.060 38.651 1.00 58.34 84 ALA A O 1
ATOM 634 N N . PRO A 1 85 ? -22.411 -12.110 36.983 1.00 51.12 85 PRO A N 1
ATOM 635 C CA . PRO A 1 85 ? -23.677 -12.044 37.690 1.00 51.12 85 PRO A CA 1
ATOM 636 C C . PRO A 1 85 ? -23.409 -12.690 39.030 1.00 51.12 85 PRO A C 1
ATOM 638 O O . PRO A 1 85 ? -22.842 -13.782 39.051 1.00 51.12 85 PRO A O 1
ATOM 641 N N . SER A 1 86 ? -23.682 -11.951 40.107 1.00 53.16 86 SER A N 1
ATOM 642 C CA . SER A 1 86 ? -23.424 -12.362 41.474 1.00 53.16 86 SER A CA 1
ATOM 643 C C . SER A 1 86 ? -24.014 -13.751 41.654 1.00 53.16 86 SER A C 1
ATOM 645 O O . SER A 1 86 ? -25.201 -13.897 41.940 1.00 53.16 86 SER A O 1
ATOM 647 N N . LEU A 1 87 ? -23.195 -14.780 41.435 1.00 50.81 87 LEU A N 1
ATOM 648 C CA . LEU A 1 87 ? -23.485 -16.140 41.818 1.00 50.81 87 LEU A CA 1
ATOM 649 C C . LEU A 1 87 ? -23.365 -16.085 43.329 1.00 50.81 87 LEU A C 1
ATOM 651 O O . LEU A 1 87 ? -22.323 -16.379 43.912 1.00 50.81 87 LEU A O 1
ATOM 655 N N . LEU A 1 88 ? -24.445 -15.602 43.950 1.00 55.38 88 LEU A N 1
ATOM 656 C CA . LEU A 1 88 ? -24.772 -15.913 45.320 1.00 55.38 88 LEU A CA 1
ATOM 657 C C . LEU A 1 88 ? -24.469 -17.402 45.464 1.00 55.38 88 LEU A C 1
ATOM 659 O O . LEU A 1 88 ? -24.946 -18.189 44.636 1.00 55.38 88 LEU A O 1
ATOM 663 N N . PRO A 1 89 ? -23.633 -17.798 46.433 1.00 51.28 89 PRO A N 1
ATOM 664 C CA . PRO A 1 89 ? -23.352 -19.198 46.636 1.00 51.28 89 PRO A CA 1
ATOM 665 C C . PRO A 1 89 ? -24.691 -19.849 46.960 1.00 51.28 89 PRO A C 1
ATOM 667 O O . PRO A 1 89 ? -25.235 -19.664 48.049 1.00 51.28 89 PRO A O 1
ATOM 670 N N . HIS A 1 90 ? -25.261 -20.573 45.999 1.00 56.97 90 HIS A N 1
ATOM 671 C CA . HIS A 1 90 ? -26.345 -21.486 46.294 1.00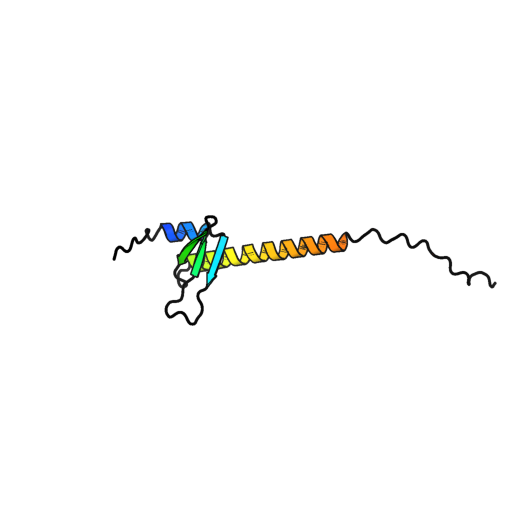 56.97 90 HIS A CA 1
ATOM 672 C C . HIS A 1 90 ? -25.731 -22.538 47.203 1.00 56.97 90 HIS A C 1
ATOM 674 O O . HIS A 1 90 ? -24.995 -23.421 46.764 1.00 56.97 90 HIS A O 1
ATOM 680 N N . SER A 1 91 ? -25.971 -22.339 48.498 1.00 57.00 91 SER A N 1
ATOM 681 C CA . SER A 1 91 ? -25.576 -23.243 49.557 1.00 57.00 91 SER A CA 1
ATOM 682 C C . SER A 1 91 ? -26.061 -24.637 49.170 1.00 57.00 91 SER A C 1
ATOM 684 O O . SER A 1 91 ? -27.266 -24.833 48.981 1.00 57.00 91 SER A O 1
ATOM 686 N N . PRO A 1 92 ? -25.155 -25.602 48.972 1.00 52.84 92 PRO A N 1
ATOM 687 C CA . PRO A 1 92 ? -25.575 -26.926 48.595 1.00 52.84 92 PRO A CA 1
ATOM 688 C C . PRO A 1 92 ? -26.240 -27.566 49.819 1.00 52.84 92 PRO A C 1
ATOM 690 O O . PRO A 1 92 ? -25.617 -27.761 50.862 1.00 52.84 92 PRO A O 1
ATOM 693 N N . HIS A 1 93 ? -27.533 -27.868 49.688 1.00 61.44 93 HIS A N 1
ATOM 694 C CA . HIS A 1 93 ? -28.386 -28.361 50.774 1.00 61.44 93 HIS A CA 1
ATOM 695 C C . HIS A 1 93 ? -27.911 -29.685 51.416 1.00 61.44 93 HIS A C 1
ATOM 697 O O . HIS A 1 93 ? -28.438 -30.082 52.449 1.00 61.44 93 HIS A O 1
ATOM 703 N N . TRP A 1 94 ? -26.907 -30.367 50.844 1.00 58.81 94 TRP A N 1
ATOM 704 C CA . TRP A 1 94 ? -26.376 -31.633 51.363 1.00 58.81 94 TRP A CA 1
ATOM 705 C C . TRP A 1 94 ? -25.556 -31.489 52.657 1.00 58.81 94 TRP A C 1
ATOM 707 O O . TRP A 1 94 ? -25.239 -32.495 53.281 1.00 58.81 94 TRP A O 1
ATOM 717 N N . ARG A 1 95 ? -25.245 -30.267 53.116 1.00 49.94 95 ARG A N 1
ATOM 718 C CA . ARG A 1 95 ? -24.559 -30.031 54.405 1.00 49.94 95 ARG A CA 1
ATOM 719 C C . ARG A 1 95 ? -25.423 -30.280 55.659 1.00 49.94 95 ARG A C 1
ATOM 721 O O . ARG A 1 95 ? -24.971 -29.970 56.753 1.00 49.94 95 ARG A O 1
ATOM 728 N N . ALA A 1 96 ? -26.628 -30.839 55.528 1.00 53.47 96 ALA A N 1
ATOM 729 C CA . ALA A 1 96 ? -27.537 -31.130 56.645 1.00 53.47 96 ALA A CA 1
ATOM 730 C C . ALA A 1 96 ? -27.621 -32.628 57.013 1.00 53.47 96 ALA A C 1
ATOM 732 O O . ALA A 1 96 ? -28.676 -33.105 57.422 1.00 53.47 96 ALA A O 1
ATOM 733 N N . LEU A 1 97 ? -26.527 -33.379 56.855 1.00 52.00 97 LEU A N 1
ATOM 734 C CA . LEU A 1 97 ? -26.407 -34.759 57.340 1.00 52.00 97 LEU A CA 1
ATOM 735 C C . LEU A 1 97 ? -25.086 -34.926 58.103 1.00 52.00 97 LEU A C 1
ATOM 737 O O . LEU A 1 97 ? -24.104 -35.427 57.558 1.00 52.00 97 LEU A O 1
ATOM 741 N N . ALA A 1 98 ? -25.071 -34.456 59.348 1.00 47.41 98 ALA A N 1
ATOM 742 C CA . ALA A 1 98 ? -24.119 -34.841 60.387 1.00 47.41 98 ALA A CA 1
ATOM 743 C C . ALA A 1 98 ? -24.803 -34.705 61.750 1.00 47.41 98 ALA A C 1
ATOM 745 O O . ALA A 1 98 ? -25.452 -33.654 61.961 1.00 47.41 98 ALA A O 1
#